Protein AF-A0A0F9MC64-F1 (afdb_monomer)

Foldseek 3Di:
DDDPPPPVVVVVVVVVVVVVVVVVVVVVVVCVVCVVLPVLLDPDFFDKDKDKDKAQDQDWAADDQDADPPQDPQKFDKDWDWKFADPDVPDRDRDHTDDSCQWDADRRRGIYGNDPDTGTRMIIMMIIIGTDHPSSNVVNVVVVD

Solvent-accessible surface area (backbone atoms only — not comparable to full-atom values): 8085 Å² total; per-residue (Å²): 137,90,86,80,64,66,65,64,55,51,54,52,51,53,53,51,52,54,54,51,52,52,53,53,48,52,52,50,50,50,49,50,52,53,49,60,42,48,71,51,42,21,87,54,73,57,44,73,46,82,47,78,48,78,45,82,49,81,38,41,43,59,84,71,67,37,59,48,89,81,46,50,95,52,35,34,71,42,42,73,70,40,32,21,30,37,87,45,98,87,64,94,48,65,75,43,81,44,66,43,80,45,45,44,51,38,69,73,28,34,32,37,47,60,51,95,69,82,44,64,44,25,30,45,27,31,34,33,30,38,50,41,71,20,71,20,39,50,47,39,56,66,72,76,109

Radius of gyration: 32.37 Å; Cα contacts (8 Å, |Δi|>4): 237; chains: 1; bounding box: 72×28×96 Å

Structure (mmCIF, N/CA/C/O backbone):
data_AF-A0A0F9MC64-F1
#
_entry.id   AF-A0A0F9MC64-F1
#
loop_
_atom_site.group_PDB
_atom_site.id
_atom_site.type_symbol
_atom_site.label_atom_id
_atom_site.label_alt_id
_atom_site.label_comp_id
_atom_site.label_asym_id
_atom_site.label_entity_id
_atom_site.label_seq_id
_atom_site.pdbx_PDB_ins_code
_atom_site.Cartn_x
_atom_site.Cartn_y
_atom_site.Cartn_z
_atom_site.occupancy
_atom_site.B_iso_or_equiv
_atom_site.auth_seq_id
_atom_site.auth_comp_id
_atom_site.auth_asym_id
_atom_site.auth_atom_id
_atom_site.pdbx_PDB_model_num
ATOM 1 N N . MET A 1 1 ? 51.837 1.945 -73.329 1.00 45.66 1 MET A N 1
ATOM 2 C CA . MET A 1 1 ? 51.706 1.852 -71.857 1.00 45.66 1 MET A CA 1
ATOM 3 C C . MET A 1 1 ? 50.597 2.799 -71.427 1.00 45.66 1 MET A C 1
ATOM 5 O O . MET A 1 1 ? 50.801 4.002 -71.450 1.00 45.66 1 MET A O 1
ATOM 9 N N . SER A 1 2 ? 49.403 2.276 -71.146 1.00 50.50 2 SER A N 1
ATOM 10 C CA . SER A 1 2 ? 48.268 3.070 -70.658 1.00 50.50 2 SER A CA 1
ATOM 11 C C . SER A 1 2 ? 48.267 3.026 -69.131 1.00 50.50 2 SER A C 1
ATOM 13 O O . SER A 1 2 ? 48.113 1.957 -68.546 1.00 50.50 2 SER A O 1
ATOM 15 N N . LYS A 1 3 ? 48.488 4.175 -68.487 1.00 57.19 3 LYS A N 1
ATOM 16 C CA . LYS A 1 3 ? 48.351 4.368 -67.036 1.00 57.19 3 LYS A CA 1
ATOM 17 C C . LYS A 1 3 ? 47.471 5.605 -66.817 1.00 57.19 3 LYS A C 1
ATOM 19 O O . LYS A 1 3 ? 47.946 6.652 -66.414 1.00 57.19 3 LYS A O 1
ATOM 24 N N . GLY A 1 4 ? 46.197 5.491 -67.197 1.00 56.84 4 GLY A N 1
ATOM 25 C CA . GLY A 1 4 ? 45.187 6.557 -67.078 1.00 56.84 4 GLY A CA 1
ATOM 26 C C . GLY A 1 4 ? 44.024 6.225 -66.135 1.00 56.84 4 GLY A C 1
ATOM 27 O O . GLY A 1 4 ? 42.988 6.873 -66.201 1.00 56.84 4 GLY A O 1
ATOM 28 N N . GLY A 1 5 ? 44.150 5.184 -65.301 1.00 59.00 5 GLY A N 1
ATOM 29 C CA . GLY A 1 5 ? 43.048 4.666 -64.473 1.00 59.00 5 GLY A CA 1
ATOM 30 C C . GLY A 1 5 ? 43.016 5.132 -63.010 1.00 59.00 5 GLY A C 1
ATOM 31 O O . GLY A 1 5 ? 42.021 4.888 -62.332 1.00 59.00 5 GLY A O 1
ATOM 32 N N . SER A 1 6 ? 44.067 5.785 -62.497 1.00 61.47 6 SER A N 1
ATOM 33 C CA . SER A 1 6 ? 44.157 6.146 -61.068 1.00 61.47 6 SER A CA 1
ATOM 34 C C . SER A 1 6 ? 43.225 7.290 -60.669 1.00 61.47 6 SER A C 1
ATOM 36 O O . SER A 1 6 ? 42.650 7.267 -59.582 1.00 61.47 6 SER A O 1
ATOM 38 N N . ASP A 1 7 ? 43.026 8.264 -61.554 1.00 67.50 7 ASP A N 1
ATOM 39 C CA . ASP A 1 7 ? 42.391 9.533 -61.178 1.00 67.50 7 ASP A CA 1
ATOM 40 C C . ASP A 1 7 ? 40.864 9.433 -61.114 1.00 67.50 7 ASP A C 1
ATOM 42 O O . ASP A 1 7 ? 40.226 10.056 -60.265 1.00 67.50 7 ASP A O 1
ATOM 46 N N . LEU A 1 8 ? 40.267 8.598 -61.969 1.00 65.94 8 LEU A N 1
ATOM 47 C CA . LEU A 1 8 ? 38.836 8.287 -61.924 1.00 65.94 8 LEU A CA 1
ATOM 48 C C . LEU A 1 8 ? 38.489 7.456 -60.686 1.00 65.94 8 LEU A C 1
ATOM 50 O O . LEU A 1 8 ? 37.512 7.757 -60.004 1.00 65.94 8 LEU A O 1
ATOM 54 N N . SER A 1 9 ? 39.324 6.470 -60.344 1.00 76.19 9 SER A N 1
ATOM 55 C CA . SER A 1 9 ? 39.120 5.646 -59.149 1.00 76.19 9 SER A CA 1
ATOM 56 C C . SER A 1 9 ? 39.208 6.477 -57.867 1.00 76.19 9 SER A C 1
ATOM 58 O O . SER A 1 9 ? 38.416 6.274 -56.950 1.00 76.19 9 SER A O 1
ATOM 60 N N . MET A 1 10 ? 40.123 7.448 -57.801 1.00 81.75 10 MET A N 1
ATOM 61 C CA . MET A 1 10 ? 40.299 8.282 -56.609 1.00 81.75 10 MET A CA 1
ATOM 62 C C . MET A 1 10 ? 39.145 9.272 -56.402 1.00 81.75 10 MET A C 1
ATOM 64 O O . MET A 1 10 ? 38.697 9.462 -55.273 1.00 81.75 10 MET A O 1
ATOM 68 N N . ARG A 1 11 ? 38.597 9.842 -57.484 1.00 80.69 11 ARG A N 1
ATOM 69 C CA . ARG A 1 11 ? 37.409 10.715 -57.426 1.00 80.69 11 ARG A CA 1
ATOM 70 C C . ARG A 1 11 ? 36.169 9.973 -56.936 1.00 80.69 11 ARG A C 1
ATOM 72 O O . ARG A 1 11 ? 35.413 10.513 -56.133 1.00 80.69 11 ARG A O 1
ATOM 79 N N . VAL A 1 12 ? 35.987 8.730 -57.383 1.00 85.81 12 VAL A N 1
ATOM 80 C CA . VAL A 1 12 ? 34.887 7.874 -56.922 1.00 85.81 12 VAL A CA 1
ATOM 81 C C . VAL A 1 12 ? 35.039 7.585 -55.430 1.00 85.81 12 VAL A C 1
ATOM 83 O O . VAL A 1 12 ? 34.100 7.815 -54.674 1.00 85.81 12 VAL A O 1
ATOM 86 N N . VAL A 1 13 ? 36.229 7.176 -54.980 1.00 85.00 13 VAL A N 1
ATOM 87 C CA . VAL A 1 13 ? 36.499 6.914 -53.555 1.00 85.00 13 VAL A CA 1
ATOM 88 C C . VAL A 1 13 ? 36.237 8.154 -52.692 1.00 85.00 13 VAL A C 1
ATOM 90 O O . VAL A 1 13 ? 35.576 8.041 -51.663 1.00 85.00 13 VAL A O 1
ATOM 93 N N . MET A 1 14 ? 36.668 9.345 -53.121 1.00 85.25 14 MET A N 1
ATOM 94 C CA . MET A 1 14 ? 36.391 10.592 -52.394 1.00 85.25 14 MET A CA 1
ATOM 95 C C . MET A 1 14 ? 34.890 10.891 -52.281 1.00 85.25 14 MET A C 1
ATOM 97 O O . MET A 1 14 ? 34.431 11.290 -51.213 1.00 85.25 14 MET A O 1
ATOM 101 N N . GLY A 1 15 ? 34.112 10.646 -53.340 1.00 86.31 15 GLY A N 1
ATOM 102 C CA . GLY A 1 15 ? 32.655 10.807 -53.308 1.00 86.31 15 GLY A CA 1
ATOM 103 C C . GLY A 1 15 ? 31.972 9.872 -52.303 1.00 86.31 15 GLY A C 1
ATOM 104 O O . GLY A 1 15 ? 31.113 10.308 -51.537 1.00 86.31 15 GLY A O 1
ATOM 105 N N . TRP A 1 16 ? 32.402 8.609 -52.244 1.00 91.19 16 TRP A N 1
ATOM 106 C CA . TRP A 1 16 ? 31.881 7.631 -51.281 1.00 91.19 16 TRP A CA 1
ATOM 107 C C . TRP A 1 16 ? 32.235 7.976 -49.833 1.00 91.19 16 TRP A C 1
ATOM 109 O O . TRP A 1 16 ? 31.384 7.851 -48.955 1.00 91.19 16 TRP A O 1
ATOM 119 N N . VAL A 1 17 ? 33.457 8.452 -49.577 1.00 91.62 17 VAL A N 1
ATOM 120 C CA . VAL A 1 17 ? 33.890 8.863 -48.229 1.00 91.62 17 VAL A CA 1
ATOM 121 C C . VAL A 1 17 ? 33.064 10.046 -47.725 1.00 91.62 17 VAL A C 1
ATOM 123 O O . VAL A 1 17 ? 32.620 10.032 -46.577 1.00 91.62 17 VAL A O 1
ATOM 126 N N . ILE A 1 18 ? 32.786 11.032 -48.584 1.00 91.12 18 ILE A N 1
ATOM 127 C CA . ILE A 1 18 ? 31.936 12.174 -48.224 1.00 91.12 18 ILE A CA 1
ATOM 128 C C . ILE A 1 18 ? 30.510 11.697 -47.908 1.00 91.12 18 ILE A C 1
ATOM 130 O O . ILE A 1 18 ? 29.964 12.058 -46.865 1.00 91.12 18 ILE A O 1
ATOM 134 N N . GLY A 1 19 ? 29.933 10.828 -48.743 1.00 90.50 19 GLY A N 1
ATOM 135 C CA . GLY A 1 19 ? 28.599 10.263 -48.509 1.00 90.50 19 GLY A CA 1
ATOM 136 C C . GLY A 1 19 ? 28.495 9.483 -47.194 1.00 90.50 19 GLY A C 1
ATOM 137 O O . GLY A 1 19 ? 27.576 9.709 -46.407 1.00 90.50 19 GLY A O 1
ATOM 138 N N . LEU A 1 20 ? 29.472 8.617 -46.911 1.00 91.56 20 LEU A N 1
ATOM 139 C CA . LEU A 1 20 ? 29.524 7.846 -45.665 1.00 91.56 20 LEU A CA 1
ATOM 140 C C . LEU A 1 20 ? 29.695 8.744 -44.437 1.00 91.56 20 LEU A C 1
ATOM 142 O O . LEU A 1 20 ? 29.062 8.499 -43.411 1.00 91.56 20 LEU A O 1
ATOM 146 N N . SER A 1 21 ? 30.497 9.807 -44.544 1.00 91.06 21 SER A N 1
ATOM 147 C CA . SER A 1 21 ? 30.685 10.760 -43.446 1.00 91.06 21 SER A CA 1
ATOM 148 C C . SER A 1 21 ? 29.387 11.493 -43.080 1.00 91.06 21 SER A C 1
ATOM 150 O O . SER A 1 21 ? 29.106 11.684 -41.899 1.00 91.06 21 SER A O 1
ATOM 152 N N . GLY A 1 22 ? 28.547 11.816 -44.071 1.00 93.69 22 GLY A N 1
ATOM 153 C CA . GLY A 1 22 ? 27.232 12.421 -43.846 1.00 93.69 22 GLY A CA 1
ATOM 154 C C . GLY A 1 22 ? 26.262 11.490 -43.114 1.00 93.69 22 GLY A C 1
ATOM 155 O O . GLY A 1 22 ? 25.582 11.919 -42.182 1.00 93.69 22 GLY A O 1
ATOM 156 N N . ILE A 1 23 ? 26.236 10.204 -43.478 1.00 94.00 23 ILE A N 1
ATOM 157 C CA . ILE A 1 23 ? 25.397 9.201 -42.800 1.00 94.00 23 ILE A CA 1
ATOM 158 C C . ILE A 1 23 ? 25.866 8.998 -41.356 1.00 94.00 23 ILE A C 1
ATOM 160 O O . ILE A 1 23 ? 25.047 8.988 -40.439 1.00 94.00 23 ILE A O 1
ATOM 164 N N . ALA A 1 24 ? 27.180 8.889 -41.137 1.00 92.88 24 ALA A N 1
ATOM 165 C CA . ALA A 1 24 ? 27.752 8.748 -39.800 1.00 92.88 24 ALA A CA 1
ATOM 166 C C . ALA A 1 24 ? 27.409 9.946 -38.900 1.00 92.88 24 ALA A C 1
ATOM 168 O O . ALA A 1 24 ? 27.045 9.760 -37.741 1.00 92.88 24 ALA A O 1
ATOM 169 N N . LEU A 1 25 ? 27.458 11.167 -39.443 1.00 93.31 25 LEU A N 1
ATOM 170 C CA . LEU A 1 25 ? 27.068 12.374 -38.715 1.00 93.31 25 LEU A CA 1
ATOM 171 C C . LEU A 1 25 ? 25.570 12.379 -38.375 1.00 93.31 25 LEU A C 1
ATOM 173 O O . LEU A 1 25 ? 25.205 12.705 -37.248 1.00 93.31 25 LEU A O 1
ATOM 177 N N . MET A 1 26 ? 24.703 11.984 -39.311 1.00 94.44 26 MET A N 1
ATOM 178 C CA . MET A 1 26 ? 23.258 11.906 -39.069 1.00 94.44 26 MET A CA 1
ATOM 179 C C . MET A 1 26 ? 22.924 10.884 -37.972 1.00 94.44 26 MET A C 1
ATOM 181 O O . MET A 1 26 ? 22.130 11.177 -37.079 1.00 94.44 26 MET A O 1
ATOM 185 N N . LEU A 1 27 ? 23.567 9.713 -37.997 1.00 90.94 27 LEU A N 1
ATOM 186 C CA . LEU A 1 27 ? 23.410 8.690 -36.962 1.00 90.94 27 LEU A CA 1
ATOM 187 C C . LEU A 1 27 ? 23.935 9.159 -35.601 1.00 90.94 27 LEU A C 1
ATOM 189 O O . LEU A 1 27 ? 23.298 8.892 -34.586 1.00 90.94 27 LEU A O 1
ATOM 193 N N . LEU A 1 28 ? 25.049 9.896 -35.566 1.00 90.12 28 LEU A N 1
ATOM 194 C CA . LEU A 1 28 ? 25.573 10.478 -34.329 1.00 90.12 28 LEU A CA 1
ATOM 195 C C . LEU A 1 28 ? 24.602 11.508 -33.736 1.00 90.12 28 LEU A C 1
ATOM 197 O O . LEU A 1 28 ? 24.359 11.489 -32.535 1.00 90.12 28 LEU A O 1
ATOM 201 N N . ILE A 1 29 ? 24.015 12.380 -34.561 1.00 88.75 29 ILE A N 1
ATOM 202 C CA . ILE A 1 29 ? 23.017 13.359 -34.103 1.00 88.75 29 ILE A CA 1
ATOM 203 C C . ILE A 1 29 ? 21.776 12.644 -33.560 1.00 88.75 29 ILE A C 1
ATOM 205 O O . ILE A 1 29 ? 21.301 12.997 -32.485 1.00 88.75 29 ILE A O 1
ATOM 209 N N . MET A 1 30 ? 21.284 11.612 -34.253 1.00 87.38 30 MET A N 1
ATOM 210 C CA . MET A 1 30 ? 20.178 10.776 -33.769 1.00 87.38 30 MET A CA 1
ATOM 211 C C . MET A 1 30 ? 20.524 10.118 -32.429 1.00 87.38 30 MET A C 1
ATOM 213 O O . MET A 1 30 ? 19.717 10.166 -31.509 1.00 87.38 30 MET A O 1
ATOM 217 N N . LEU A 1 31 ? 21.734 9.577 -32.274 1.00 82.12 31 LEU A N 1
ATOM 218 C CA . LEU A 1 31 ? 22.191 8.983 -31.016 1.00 82.12 31 LEU A CA 1
ATOM 219 C C . LEU A 1 31 ? 22.275 10.012 -29.883 1.00 82.12 31 LEU A C 1
ATOM 221 O O . LEU A 1 31 ? 21.921 9.692 -28.758 1.00 82.12 31 LEU A O 1
ATOM 225 N N . ILE A 1 32 ? 22.721 11.239 -30.157 1.00 80.94 32 ILE A N 1
ATOM 226 C CA . ILE A 1 32 ? 22.783 12.308 -29.151 1.00 80.94 32 ILE A CA 1
ATOM 227 C C . ILE A 1 32 ? 21.374 12.776 -28.779 1.00 80.94 32 ILE A C 1
ATOM 229 O O . ILE A 1 32 ? 21.097 12.962 -27.599 1.00 80.94 32 ILE A O 1
ATOM 233 N N . LEU A 1 33 ? 20.471 12.942 -29.749 1.00 79.25 33 LEU A N 1
ATOM 234 C CA . LEU A 1 33 ? 19.084 13.324 -29.485 1.00 79.25 33 LEU A CA 1
ATOM 235 C C . LEU A 1 33 ? 18.363 12.236 -28.696 1.00 79.25 33 LEU A C 1
ATOM 237 O O . LEU A 1 33 ? 17.841 12.528 -27.630 1.00 79.25 33 LEU A O 1
ATOM 241 N N . PHE A 1 34 ? 18.392 10.985 -29.156 1.00 73.06 34 PHE A N 1
ATOM 242 C CA . PHE A 1 34 ? 17.772 9.871 -28.443 1.00 73.06 34 PHE A CA 1
ATOM 243 C C . PHE A 1 34 ? 18.503 9.508 -27.157 1.00 73.06 34 PHE A C 1
ATOM 245 O O . PHE A 1 34 ? 17.855 9.034 -26.245 1.00 73.06 34 PHE A O 1
ATOM 252 N N . GLY A 1 35 ? 19.807 9.748 -27.039 1.00 67.56 35 GLY A N 1
ATOM 253 C CA . GLY A 1 35 ? 20.567 9.532 -25.807 1.00 67.56 35 GLY A CA 1
ATOM 254 C C . GLY A 1 35 ? 20.262 10.585 -24.743 1.00 67.56 35 GLY A C 1
ATOM 255 O O . GLY A 1 35 ? 20.014 10.237 -23.592 1.00 67.56 35 GLY A O 1
ATOM 256 N N . ASN A 1 36 ? 20.198 11.863 -25.130 1.00 64.06 36 ASN A N 1
ATOM 257 C CA . ASN A 1 36 ? 19.807 12.950 -24.229 1.00 64.06 36 ASN A CA 1
ATOM 258 C C . ASN A 1 36 ? 18.312 12.904 -23.894 1.00 64.06 36 ASN A C 1
ATOM 260 O O . ASN A 1 36 ? 17.941 13.168 -22.756 1.00 64.06 36 ASN A O 1
ATOM 264 N N . LEU A 1 37 ? 17.459 12.522 -24.851 1.00 58.94 37 LEU A N 1
ATOM 265 C CA . LEU A 1 37 ? 16.048 12.245 -24.589 1.00 58.94 37 LEU A CA 1
ATOM 266 C C . LEU A 1 37 ? 15.907 10.993 -23.724 1.00 58.94 37 LEU A C 1
ATOM 268 O O . LEU A 1 37 ? 15.201 11.055 -22.743 1.00 58.94 37 LEU A O 1
ATOM 272 N N . SER A 1 38 ? 16.627 9.898 -23.975 1.00 56.56 38 SER A N 1
ATOM 273 C CA . SER A 1 38 ? 16.558 8.660 -23.173 1.00 56.56 38 SER A CA 1
ATOM 274 C C . SER A 1 38 ? 16.944 8.856 -21.707 1.00 56.56 38 SER A C 1
ATOM 276 O O . SER A 1 38 ? 16.507 8.069 -20.873 1.00 56.56 38 SER A O 1
ATOM 278 N N . GLY A 1 39 ? 17.749 9.870 -21.380 1.00 51.84 39 GLY A N 1
ATOM 279 C CA . GLY A 1 39 ? 18.021 10.245 -19.991 1.00 51.84 39 GLY A CA 1
ATOM 280 C C . GLY A 1 39 ? 16.825 10.898 -19.284 1.00 51.84 39 GLY A C 1
ATOM 281 O O . GLY A 1 39 ? 16.734 10.808 -18.065 1.00 51.84 39 GLY A O 1
ATOM 282 N N . ASN A 1 40 ? 15.905 11.514 -20.039 1.00 54.09 40 ASN A N 1
ATOM 283 C CA . ASN A 1 40 ? 14.689 12.180 -19.545 1.00 54.09 40 ASN A CA 1
ATOM 284 C C . ASN A 1 40 ? 13.388 11.417 -19.878 1.00 54.09 40 ASN A C 1
ATOM 286 O O . ASN A 1 40 ? 12.343 11.675 -19.301 1.00 54.09 40 ASN A O 1
ATOM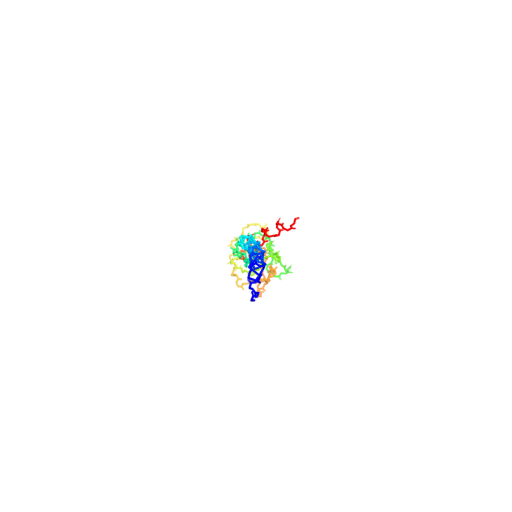 290 N N . VAL A 1 41 ? 13.450 10.463 -20.805 1.00 54.66 41 VAL A N 1
ATOM 291 C CA . VAL A 1 41 ? 12.400 9.518 -21.204 1.00 54.66 41 VAL A CA 1
ATOM 292 C C . VAL A 1 41 ? 12.635 8.267 -20.358 1.00 54.66 41 VAL A C 1
ATOM 294 O O . VAL A 1 41 ? 13.152 7.244 -20.806 1.00 54.66 41 VAL A O 1
ATOM 297 N N . GLY A 1 42 ? 12.444 8.428 -19.053 1.00 53.16 42 GLY A N 1
ATOM 298 C CA . GLY A 1 42 ? 12.819 7.434 -18.058 1.00 53.16 42 GLY A CA 1
ATOM 299 C C . GLY A 1 42 ? 11.913 6.215 -18.114 1.00 53.16 42 GLY A C 1
ATOM 300 O O . GLY A 1 42 ? 10.789 6.236 -17.641 1.00 53.16 42 GLY A O 1
ATOM 301 N N . PHE A 1 43 ? 12.461 5.101 -18.581 1.00 56.34 43 PHE A N 1
ATOM 302 C CA . PHE A 1 43 ? 11.930 3.762 -18.311 1.00 56.34 43 PHE A CA 1
ATOM 303 C C . PHE A 1 43 ? 12.347 3.253 -16.923 1.00 56.34 43 PHE A C 1
ATOM 305 O O . PHE A 1 43 ? 12.489 2.048 -16.719 1.00 56.34 43 PHE A O 1
ATOM 312 N N . THR A 1 44 ? 12.653 4.158 -15.988 1.00 56.75 44 THR A N 1
ATOM 313 C CA . THR A 1 44 ? 13.086 3.750 -14.654 1.00 56.75 44 THR A CA 1
ATOM 314 C C . THR A 1 44 ? 11.885 3.282 -13.840 1.00 56.75 44 THR A C 1
ATOM 316 O O . THR A 1 44 ? 10.758 3.721 -14.080 1.00 56.75 44 THR A O 1
ATOM 319 N N . ASN A 1 45 ? 12.149 2.366 -12.908 1.00 58.19 45 ASN A N 1
ATOM 320 C CA . ASN A 1 45 ? 11.140 1.752 -12.049 1.00 58.19 45 ASN A CA 1
ATOM 321 C C . ASN A 1 45 ? 10.295 2.819 -11.345 1.00 58.19 45 ASN A C 1
ATOM 323 O O . ASN A 1 45 ? 10.828 3.871 -10.984 1.00 58.19 45 ASN A O 1
ATOM 327 N N . ASP A 1 46 ? 9.014 2.515 -11.143 1.00 65.06 46 ASP A N 1
ATOM 328 C CA . ASP A 1 46 ? 8.082 3.358 -10.397 1.00 65.06 46 ASP A CA 1
ATOM 329 C C . ASP A 1 46 ? 8.698 3.807 -9.064 1.00 65.06 46 ASP A C 1
ATOM 331 O O . ASP A 1 46 ? 9.338 3.023 -8.351 1.00 65.06 46 ASP A O 1
ATOM 335 N N . GLU A 1 47 ? 8.533 5.088 -8.741 1.00 64.94 47 GLU A N 1
ATOM 336 C CA . GLU A 1 47 ? 8.915 5.600 -7.431 1.00 64.94 47 GLU A CA 1
ATOM 337 C C . GLU A 1 47 ? 7.922 5.059 -6.406 1.00 64.94 47 GLU A C 1
ATOM 339 O O . GLU A 1 47 ? 6.709 5.195 -6.569 1.00 64.94 47 GLU A O 1
ATOM 344 N N . VAL A 1 48 ? 8.450 4.423 -5.357 1.00 75.00 48 VAL A N 1
ATOM 345 C CA . VAL A 1 48 ? 7.645 3.869 -4.270 1.00 75.00 48 VAL A CA 1
ATOM 346 C C . VAL A 1 48 ? 7.801 4.751 -3.042 1.00 75.00 48 VAL A C 1
ATOM 348 O O . VAL A 1 48 ? 8.879 4.799 -2.443 1.00 75.00 48 VAL A O 1
ATOM 351 N N . THR A 1 49 ? 6.729 5.428 -2.641 1.00 79.25 49 THR A N 1
ATOM 352 C CA . THR A 1 49 ? 6.674 6.155 -1.366 1.00 79.25 49 THR A CA 1
ATOM 353 C C . THR A 1 49 ? 5.958 5.321 -0.316 1.00 79.25 49 THR A C 1
ATOM 355 O O . THR A 1 49 ? 5.024 4.589 -0.634 1.00 79.25 49 THR A O 1
ATOM 358 N N . LEU A 1 50 ? 6.408 5.410 0.937 1.00 84.88 50 LEU A N 1
ATOM 359 C CA . LEU A 1 50 ? 5.710 4.845 2.089 1.00 84.88 50 LEU A CA 1
ATOM 360 C C . LEU A 1 50 ? 4.972 5.976 2.800 1.00 84.88 50 LEU A C 1
ATOM 362 O O . LEU A 1 50 ? 5.611 6.840 3.401 1.00 84.88 50 LEU A O 1
ATOM 366 N N . ASP A 1 51 ? 3.648 5.940 2.754 1.00 84.06 51 ASP A N 1
ATOM 367 C CA . ASP A 1 51 ? 2.795 6.931 3.401 1.00 84.06 51 ASP A CA 1
ATOM 368 C C . ASP A 1 51 ? 2.131 6.320 4.637 1.00 84.06 51 ASP A C 1
ATOM 370 O O . ASP A 1 51 ? 1.754 5.148 4.625 1.00 84.06 51 ASP A O 1
ATOM 374 N N . THR A 1 52 ? 1.952 7.123 5.690 1.00 86.06 52 THR A N 1
ATOM 375 C CA . THR A 1 52 ? 1.175 6.760 6.886 1.00 86.06 52 THR A CA 1
ATOM 376 C C . THR A 1 52 ? -0.090 7.600 6.935 1.00 86.06 52 THR A C 1
ATOM 378 O O . THR A 1 52 ? -0.019 8.831 6.938 1.00 86.06 52 THR A O 1
ATOM 381 N N . VAL A 1 53 ? -1.246 6.950 7.032 1.00 88.31 53 VAL A N 1
ATOM 382 C CA . VAL A 1 53 ? -2.543 7.621 7.147 1.00 88.31 53 VAL A CA 1
ATOM 383 C C . VAL A 1 53 ? -3.252 7.143 8.401 1.00 88.31 53 VAL A C 1
ATOM 385 O O . VAL A 1 53 ? -3.231 5.960 8.731 1.00 88.31 53 VAL A O 1
ATOM 388 N N . ASN A 1 54 ? -3.880 8.090 9.096 1.00 84.50 54 ASN A N 1
ATOM 389 C CA . ASN A 1 54 ? -4.777 7.808 10.203 1.00 84.50 54 ASN A CA 1
ATOM 390 C C . ASN A 1 54 ? -6.215 8.077 9.764 1.00 84.50 54 ASN A C 1
ATOM 392 O O . ASN A 1 54 ? -6.580 9.219 9.475 1.00 84.50 54 ASN A O 1
ATOM 396 N N . GLU A 1 55 ? -7.023 7.026 9.726 1.00 82.31 55 GLU A N 1
ATOM 397 C CA . GLU A 1 55 ? -8.442 7.114 9.424 1.00 82.31 55 GLU A CA 1
ATOM 398 C C . GLU A 1 55 ? -9.236 7.031 10.722 1.00 82.31 55 GLU A C 1
ATOM 400 O O . GLU A 1 55 ? -9.197 6.042 11.455 1.00 82.31 55 GLU A O 1
ATOM 405 N N . SER A 1 56 ? -9.974 8.098 11.014 1.00 72.44 56 SER A N 1
ATOM 406 C CA . SER A 1 56 ? -10.860 8.211 12.178 1.00 72.44 56 SER A CA 1
ATOM 407 C C . SER A 1 56 ? -12.325 8.090 11.759 1.00 72.44 56 SER A C 1
ATOM 409 O O . SER A 1 56 ? -13.176 8.881 12.165 1.00 72.44 56 SER A O 1
ATOM 411 N N . LEU A 1 57 ? -12.608 7.141 10.870 1.00 64.50 57 LEU A N 1
ATOM 412 C CA . LEU A 1 57 ? -13.966 6.795 10.460 1.00 64.50 57 LEU A CA 1
ATOM 413 C C . LEU A 1 57 ? -14.510 5.740 11.423 1.00 64.50 57 LEU A C 1
ATOM 415 O O . LEU A 1 57 ? -13.729 5.065 12.073 1.00 64.50 57 LEU A O 1
ATOM 419 N N . LEU A 1 58 ? -15.833 5.604 11.542 1.00 64.12 58 LEU A N 1
ATOM 420 C CA . LEU A 1 58 ? -16.498 4.551 12.327 1.00 64.12 58 LEU A CA 1
ATOM 421 C C . LEU A 1 58 ? -16.246 3.167 11.680 1.00 64.12 58 LEU A C 1
ATOM 423 O O . LEU A 1 58 ? -17.187 2.493 11.263 1.00 64.12 58 LEU A O 1
ATOM 427 N N . ALA A 1 59 ? -14.985 2.786 11.487 1.00 61.91 59 ALA A N 1
ATOM 428 C CA . ALA A 1 59 ? -14.603 1.582 10.781 1.00 61.91 59 ALA A CA 1
ATOM 429 C C . ALA A 1 59 ? -14.981 0.368 11.627 1.00 61.91 59 ALA A C 1
ATOM 431 O O . ALA A 1 59 ? -14.949 0.395 12.862 1.00 61.91 59 ALA A O 1
ATOM 432 N N . PHE A 1 60 ? -15.360 -0.700 10.936 1.00 67.31 60 PHE A N 1
ATOM 433 C CA . PHE A 1 60 ? -15.686 -1.975 11.548 1.00 67.31 60 PHE A CA 1
ATOM 434 C C . PHE A 1 60 ? -14.525 -2.920 11.291 1.00 67.31 60 PHE A C 1
ATOM 436 O O . PHE A 1 60 ? -14.282 -3.318 10.152 1.00 67.31 60 PHE A O 1
ATOM 443 N N . VAL A 1 61 ? -1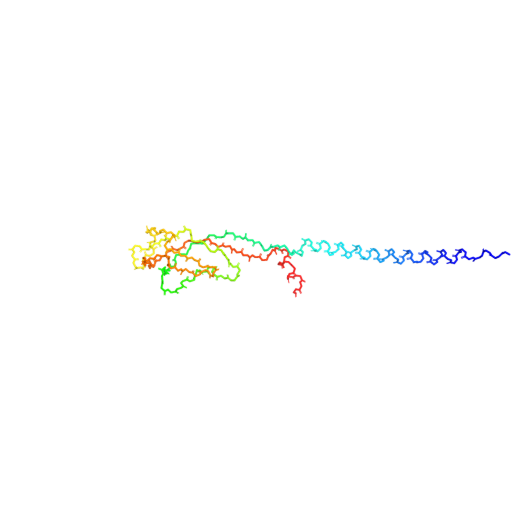3.826 -3.320 12.348 1.00 67.00 61 VAL A N 1
ATOM 444 C CA . VAL A 1 61 ? -12.991 -4.517 12.281 1.00 67.00 61 VAL A CA 1
ATOM 445 C C . VAL A 1 61 ? -13.948 -5.660 12.564 1.00 67.00 61 VAL A C 1
ATOM 447 O O . VAL A 1 61 ? -14.143 -5.964 13.739 1.00 67.00 61 VAL A O 1
ATOM 450 N N . ASN A 1 62 ? -14.606 -6.189 11.511 1.00 64.38 62 ASN A N 1
ATOM 451 C CA . ASN A 1 62 ? -15.119 -7.574 11.396 1.00 64.38 62 ASN A CA 1
ATOM 452 C C . ASN A 1 62 ? -16.257 -7.805 10.373 1.00 64.38 62 ASN A C 1
ATOM 454 O O . ASN A 1 62 ? -16.273 -8.903 9.842 1.00 64.38 62 ASN A O 1
ATOM 458 N N . ASP A 1 63 ? -17.159 -6.869 10.044 1.00 55.44 63 ASP A N 1
ATOM 459 C CA . ASP A 1 63 ? -18.458 -7.298 9.451 1.00 55.44 63 ASP A CA 1
ATOM 460 C C . ASP A 1 63 ? -18.780 -6.797 8.025 1.00 55.44 63 ASP A C 1
ATOM 462 O O . ASP A 1 63 ? -19.697 -7.295 7.380 1.00 55.44 63 ASP A O 1
ATOM 466 N N . THR A 1 64 ? -18.052 -5.811 7.492 1.00 63.38 64 THR A N 1
ATOM 467 C CA . THR A 1 64 ? -18.457 -5.138 6.236 1.00 63.38 64 THR A CA 1
ATOM 468 C C . THR A 1 64 ? -17.371 -5.023 5.173 1.00 63.38 64 THR A C 1
ATOM 470 O O . THR A 1 64 ? -17.543 -4.247 4.237 1.00 63.38 64 THR A O 1
ATOM 473 N N . ASP A 1 65 ? -16.278 -5.788 5.286 1.00 69.50 65 ASP A N 1
ATOM 474 C CA . ASP A 1 65 ? -15.122 -5.673 4.383 1.00 69.50 65 ASP A CA 1
ATOM 475 C C . ASP A 1 65 ? -14.717 -4.200 4.204 1.00 69.50 65 ASP A C 1
ATOM 477 O O . ASP A 1 65 ? -14.661 -3.658 3.094 1.00 69.50 65 ASP A O 1
ATOM 481 N N . TYR A 1 66 ? -14.490 -3.521 5.337 1.00 83.00 66 TYR A N 1
ATOM 482 C CA . TYR A 1 66 ? -14.120 -2.112 5.332 1.00 83.00 66 TYR A CA 1
ATOM 483 C C . TYR A 1 66 ? -12.867 -1.929 4.486 1.00 83.00 66 TYR A C 1
ATOM 485 O O . TYR A 1 66 ? -11.812 -2.489 4.774 1.00 83.00 66 TYR A O 1
ATOM 493 N N . THR A 1 67 ? -12.989 -1.135 3.437 1.00 87.81 67 THR A N 1
ATOM 494 C CA . THR A 1 67 ? -11.866 -0.786 2.583 1.00 87.81 67 THR A CA 1
ATOM 495 C C . THR A 1 67 ? -11.338 0.565 3.034 1.00 87.81 67 THR A C 1
ATOM 497 O O . THR A 1 67 ? -12.111 1.519 3.140 1.00 87.81 67 THR A O 1
ATOM 500 N N . VAL A 1 68 ? -10.037 0.645 3.315 1.00 87.56 68 VAL A N 1
ATOM 501 C CA . VAL A 1 68 ? -9.397 1.908 3.699 1.00 87.56 68 VAL A CA 1
ATOM 502 C C . VAL A 1 68 ? -9.536 2.951 2.590 1.00 87.56 68 VAL A C 1
ATOM 504 O O . VAL A 1 68 ? -9.594 2.618 1.405 1.00 87.56 68 VAL A O 1
ATOM 507 N N . LEU A 1 69 ? -9.572 4.228 2.954 1.00 86.06 69 LEU A N 1
ATOM 508 C CA . LEU A 1 69 ? -9.833 5.328 2.023 1.00 86.06 69 LEU A CA 1
ATOM 509 C C . LEU A 1 69 ? -8.777 5.411 0.912 1.00 86.06 69 LEU A C 1
ATOM 511 O O . LEU A 1 69 ? -9.099 5.711 -0.236 1.00 86.06 69 LEU A O 1
ATOM 515 N N . ASN A 1 70 ? -7.518 5.106 1.237 1.00 85.31 70 ASN A N 1
ATOM 516 C CA . ASN A 1 70 ? -6.408 5.108 0.285 1.00 85.31 70 ASN A CA 1
ATOM 517 C C . ASN A 1 70 ? -6.241 3.749 -0.425 1.00 85.31 70 ASN A C 1
ATOM 519 O O . ASN A 1 70 ? -5.146 3.415 -0.881 1.00 85.31 70 ASN A O 1
ATOM 523 N N . ALA A 1 71 ? -7.295 2.939 -0.532 1.00 84.56 71 ALA A N 1
ATOM 524 C CA . ALA A 1 71 ? -7.310 1.752 -1.381 1.00 84.56 71 ALA A CA 1
ATOM 525 C C . ALA A 1 71 ? -7.492 2.136 -2.855 1.00 84.56 71 ALA A C 1
ATOM 527 O O . ALA A 1 71 ? -8.575 2.541 -3.276 1.00 84.56 71 ALA A O 1
ATOM 528 N N . ASN A 1 72 ? -6.437 2.017 -3.661 1.00 83.94 72 ASN A N 1
ATOM 529 C CA . ASN A 1 72 ? -6.520 2.216 -5.108 1.00 83.94 72 ASN A CA 1
ATOM 530 C C . ASN A 1 72 ? -5.504 1.324 -5.8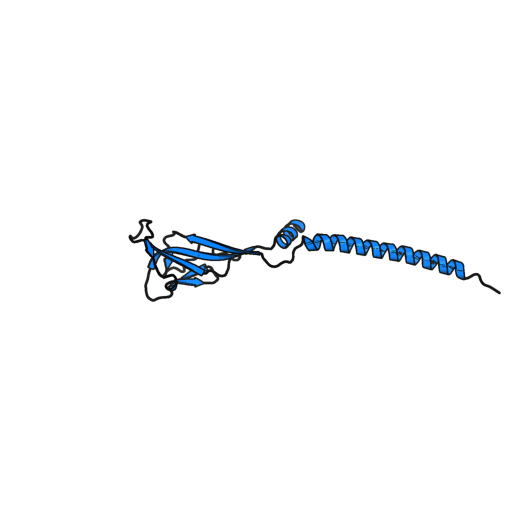44 1.00 83.94 72 ASN A C 1
ATOM 532 O O . ASN A 1 72 ? -4.642 0.715 -5.219 1.00 83.94 72 ASN A O 1
ATOM 536 N N . SER A 1 73 ? -5.602 1.250 -7.174 1.00 80.50 73 SER A N 1
ATOM 537 C CA . SER A 1 73 ? -4.761 0.373 -8.004 1.00 80.50 73 SER A CA 1
ATOM 538 C C . SER A 1 73 ? -3.271 0.732 -8.036 1.00 80.50 73 SER A C 1
ATOM 540 O O . SER A 1 73 ? -2.468 -0.102 -8.442 1.00 80.50 73 SER A O 1
ATOM 542 N N . SER A 1 74 ? -2.907 1.956 -7.661 1.00 79.88 74 SER A N 1
ATOM 543 C CA . SER A 1 74 ? -1.520 2.429 -7.556 1.00 79.88 74 SER A CA 1
ATOM 544 C C . SER A 1 74 ? -0.910 2.152 -6.181 1.00 79.88 74 SER A C 1
ATOM 546 O O . SER A 1 74 ? 0.302 2.256 -6.001 1.00 79.88 74 SER A O 1
ATOM 548 N N . ASN A 1 75 ? -1.735 1.770 -5.209 1.00 84.50 75 ASN A N 1
ATOM 549 C CA . ASN A 1 75 ? -1.316 1.538 -3.841 1.00 84.50 75 ASN A CA 1
ATOM 550 C C . ASN A 1 75 ? -1.179 0.030 -3.569 1.00 84.50 75 ASN A C 1
ATOM 552 O O . ASN A 1 75 ? -1.915 -0.801 -4.096 1.00 84.50 75 ASN A O 1
ATOM 556 N N . SER A 1 76 ? -0.207 -0.340 -2.741 1.00 85.50 76 SER A N 1
ATOM 557 C CA . SER A 1 76 ? 0.106 -1.727 -2.385 1.00 85.50 76 SER A CA 1
ATOM 558 C C . SER A 1 76 ? 0.708 -1.816 -0.978 1.00 85.50 76 SER A C 1
ATOM 560 O O . SER A 1 76 ? 0.884 -0.801 -0.309 1.00 85.50 76 SER A O 1
ATOM 562 N N . ASN A 1 77 ? 0.999 -3.038 -0.512 1.00 87.12 77 ASN A N 1
ATOM 563 C CA . ASN A 1 77 ? 1.670 -3.328 0.766 1.00 87.12 77 ASN A CA 1
ATOM 564 C C . ASN A 1 77 ? 1.121 -2.546 1.965 1.00 87.12 77 ASN A C 1
ATOM 566 O O . ASN A 1 77 ? 1.842 -1.823 2.655 1.00 87.12 77 ASN A O 1
ATOM 570 N N . TYR A 1 78 ? -0.169 -2.720 2.218 1.00 91.06 78 TYR A N 1
ATOM 571 C CA . TYR A 1 78 ? -0.806 -2.160 3.393 1.00 91.06 78 TYR A CA 1
ATOM 572 C C . TYR A 1 78 ? -0.316 -2.852 4.669 1.00 91.06 78 TYR A C 1
ATOM 574 O O . TYR A 1 78 ? -0.227 -4.080 4.726 1.00 91.06 78 TYR A O 1
ATOM 582 N N . ALA A 1 79 ? -0.037 -2.076 5.713 1.00 91.38 79 ALA A N 1
ATOM 583 C CA . ALA A 1 79 ? 0.337 -2.595 7.024 1.00 91.38 79 ALA A CA 1
ATOM 584 C C . ALA A 1 79 ? -0.277 -1.743 8.134 1.00 91.38 79 ALA A C 1
ATOM 586 O O . ALA A 1 79 ? -0.058 -0.535 8.189 1.00 91.38 79 ALA A O 1
ATOM 587 N N . ILE A 1 80 ? -1.026 -2.370 9.038 1.00 91.62 80 ILE A N 1
ATOM 588 C CA . ILE A 1 80 ? -1.644 -1.673 10.168 1.00 91.62 80 ILE A CA 1
ATOM 589 C C . ILE A 1 80 ? -0.559 -1.289 11.179 1.00 91.62 80 ILE A C 1
ATOM 591 O O . ILE A 1 80 ? 0.260 -2.116 11.575 1.00 91.62 80 ILE A O 1
ATOM 595 N N . VAL A 1 81 ? -0.570 -0.026 11.599 1.00 93.25 81 VAL A N 1
ATOM 596 C CA . VAL A 1 81 ? 0.371 0.549 12.568 1.00 93.25 81 VAL A CA 1
ATOM 597 C C . VAL A 1 81 ? -0.257 0.618 13.954 1.00 93.25 81 VAL A C 1
ATOM 599 O O . VAL A 1 81 ? 0.380 0.266 14.945 1.00 93.25 81 VAL A O 1
ATOM 602 N N . SER A 1 82 ? -1.504 1.076 14.041 1.00 91.06 82 SER A N 1
ATOM 603 C CA . SER A 1 82 ? -2.229 1.187 15.306 1.00 91.06 82 SER A CA 1
ATOM 604 C C . SER A 1 82 ? -3.736 1.156 15.093 1.00 91.06 82 SER A C 1
ATOM 606 O O . SER A 1 82 ? -4.236 1.531 14.032 1.00 91.06 82 SER A O 1
ATOM 608 N N . ILE A 1 83 ? -4.458 0.692 16.112 1.00 89.69 83 ILE A N 1
ATOM 609 C CA . ILE A 1 83 ? -5.917 0.634 16.127 1.00 89.69 83 ILE A CA 1
ATOM 610 C C . ILE A 1 83 ? -6.391 1.195 17.463 1.00 89.69 83 ILE A C 1
ATOM 612 O O . ILE A 1 83 ? -5.867 0.834 18.518 1.00 89.69 83 ILE A O 1
ATOM 616 N N . PHE A 1 84 ? -7.401 2.054 17.430 1.00 89.62 84 PHE A N 1
ATOM 617 C CA . PHE A 1 84 ? -8.029 2.589 18.630 1.00 89.62 84 PHE A CA 1
ATOM 618 C C . PHE A 1 84 ? -9.541 2.440 18.547 1.00 89.62 84 PHE A C 1
ATOM 620 O O . PHE A 1 84 ? -10.134 2.812 17.545 1.00 89.62 84 PHE A O 1
ATOM 627 N N . ASN A 1 85 ? -10.179 1.942 19.601 1.00 86.94 85 ASN A N 1
ATOM 628 C CA . ASN A 1 85 ? -11.634 1.922 19.731 1.00 86.94 85 ASN A CA 1
ATOM 629 C C . ASN A 1 85 ? -12.126 3.181 20.455 1.00 86.94 85 ASN A C 1
ATOM 631 O O . ASN A 1 85 ? -11.437 3.723 21.331 1.00 86.94 85 ASN A O 1
ATOM 635 N N . ALA A 1 86 ? -13.325 3.635 20.110 1.00 83.62 86 ALA A N 1
ATOM 636 C CA . ALA A 1 86 ? -14.028 4.657 20.863 1.00 83.62 86 ALA A CA 1
ATOM 637 C C . ALA A 1 86 ? -14.718 4.068 22.108 1.00 83.62 86 ALA A C 1
ATOM 639 O O . ALA A 1 86 ? -15.549 3.172 22.016 1.00 83.62 86 ALA A O 1
ATOM 640 N N . THR A 1 87 ? -14.473 4.636 23.294 1.00 70.25 87 THR A N 1
ATOM 641 C CA . THR A 1 87 ? -15.108 4.171 24.552 1.00 70.25 87 THR A CA 1
ATOM 642 C C . THR A 1 87 ? -16.631 4.318 24.618 1.00 70.25 87 THR A C 1
ATOM 644 O O . THR A 1 87 ? -17.260 3.786 25.531 1.00 70.25 87 THR A O 1
ATOM 647 N N . THR A 1 88 ? -17.236 5.048 23.684 1.00 62.56 88 THR A N 1
ATOM 648 C CA . THR A 1 88 ? -18.679 5.289 23.644 1.00 62.56 88 THR A CA 1
ATOM 649 C C . THR A 1 88 ? -19.146 5.206 22.201 1.00 62.56 88 THR A C 1
ATOM 651 O O . THR A 1 88 ? -18.641 5.949 21.356 1.00 62.56 88 THR A O 1
ATOM 654 N N . ASN A 1 89 ? -20.128 4.338 21.936 1.00 61.09 89 ASN A N 1
ATOM 655 C CA . ASN A 1 89 ? -20.799 4.211 20.641 1.00 61.09 89 ASN A CA 1
ATOM 656 C C . ASN A 1 89 ? -21.205 5.596 20.107 1.00 61.09 89 ASN A C 1
ATOM 658 O O . ASN A 1 89 ? -22.195 6.174 20.551 1.00 61.09 89 ASN A O 1
ATOM 662 N N . GLY A 1 90 ? -20.410 6.137 19.177 1.00 55.94 90 GLY A N 1
ATOM 663 C CA . GLY A 1 90 ? -20.711 7.362 18.436 1.00 55.94 90 GLY A CA 1
ATOM 664 C C . GLY A 1 90 ? -20.109 8.689 18.922 1.00 55.94 90 GLY A C 1
ATOM 665 O O . GLY A 1 90 ? -20.460 9.710 18.339 1.00 55.94 90 GLY A O 1
ATOM 666 N N . LEU A 1 91 ? -19.216 8.743 19.924 1.00 57.31 91 LEU A N 1
ATOM 667 C CA . LEU A 1 91 ? -18.681 10.027 20.435 1.00 57.31 91 LEU A CA 1
ATOM 668 C C . LEU A 1 91 ? -17.153 10.171 20.329 1.00 57.31 91 LEU A C 1
ATOM 670 O O . LEU A 1 91 ? -16.501 10.445 21.328 1.00 57.31 91 LEU A O 1
ATOM 674 N N . GLY A 1 92 ? -16.598 10.000 19.121 1.00 62.97 92 GLY A N 1
ATOM 675 C CA . GLY A 1 92 ? -15.363 10.637 18.604 1.00 62.97 92 GLY A CA 1
ATOM 676 C C . GLY A 1 92 ? -14.038 10.549 19.386 1.00 62.97 92 GLY A C 1
ATOM 677 O O . GLY A 1 92 ? -13.037 11.092 18.927 1.00 62.97 92 GLY A O 1
ATOM 678 N N . LEU A 1 93 ? -14.001 9.907 20.551 1.00 75.25 93 LEU A N 1
ATOM 679 C CA . LEU A 1 93 ? -12.835 9.810 21.422 1.00 75.25 93 LEU A CA 1
ATOM 680 C C . LEU A 1 93 ? -12.269 8.396 21.341 1.00 75.25 93 LEU A C 1
ATOM 682 O O . LEU A 1 93 ? -12.716 7.496 22.048 1.00 75.25 93 LEU A O 1
ATOM 686 N N . PHE A 1 94 ? -11.276 8.224 20.473 1.00 82.12 94 PHE A N 1
ATOM 687 C CA . PHE A 1 94 ? -10.521 6.986 20.300 1.00 82.12 94 PHE A CA 1
ATOM 688 C C . PHE A 1 94 ? -9.410 6.897 21.357 1.00 82.12 94 PHE A C 1
ATOM 690 O O . PHE A 1 94 ? -8.325 7.449 21.188 1.00 82.12 94 PHE A O 1
ATOM 697 N N . ASN A 1 95 ? -9.699 6.261 22.490 1.00 82.25 95 ASN A N 1
ATOM 698 C CA . ASN A 1 95 ? -8.833 6.230 23.679 1.00 82.25 95 ASN A CA 1
ATOM 699 C C . ASN A 1 95 ? -8.507 4.809 24.168 1.00 82.25 95 ASN A C 1
ATOM 701 O O . ASN A 1 95 ? -7.673 4.657 25.063 1.00 82.25 95 ASN A O 1
ATOM 705 N N . PHE A 1 96 ? -9.127 3.775 23.595 1.00 86.12 96 PHE A N 1
ATOM 706 C CA . PHE A 1 96 ? -8.815 2.385 23.907 1.00 86.12 96 PHE A CA 1
ATOM 707 C C . PHE A 1 96 ? -7.922 1.795 22.818 1.00 86.12 96 PHE A C 1
ATOM 709 O O . PHE A 1 96 ? -8.370 1.584 21.696 1.00 86.12 96 PHE A O 1
ATOM 716 N N . SER A 1 97 ? -6.655 1.539 23.141 1.00 90.12 97 SER A N 1
ATOM 717 C CA . SER A 1 97 ? -5.717 0.923 22.198 1.00 90.12 97 SER A CA 1
ATOM 718 C C . SER A 1 97 ? -6.052 -0.554 21.994 1.00 90.12 97 SER A C 1
ATOM 720 O O . SER A 1 97 ? -6.163 -1.305 22.964 1.00 90.12 97 SER A O 1
ATOM 722 N N . ILE A 1 98 ? -6.181 -0.967 20.737 1.00 88.69 98 ILE A N 1
ATOM 723 C CA . ILE A 1 98 ? -6.302 -2.364 20.326 1.00 88.69 98 ILE A CA 1
ATOM 724 C C . ILE A 1 98 ? -4.969 -2.771 19.699 1.00 88.69 98 ILE A C 1
ATOM 726 O O . ILE A 1 98 ? -4.402 -2.040 18.888 1.00 88.69 98 ILE A O 1
ATOM 730 N N . ASP A 1 99 ? -4.472 -3.954 20.059 1.00 91.00 99 ASP A N 1
ATOM 731 C CA . ASP A 1 99 ? -3.280 -4.513 19.421 1.00 91.00 99 ASP A CA 1
ATOM 732 C C . ASP A 1 99 ? -3.539 -4.688 17.906 1.00 91.00 99 ASP A C 1
ATOM 734 O O . ASP A 1 99 ? -4.517 -5.364 17.555 1.00 91.00 99 ASP A O 1
ATOM 738 N N . PRO A 1 100 ? -2.696 -4.117 17.017 1.00 90.00 100 PRO A N 1
ATOM 739 C CA . PRO A 1 100 ? -2.788 -4.284 15.567 1.00 90.00 100 PRO A CA 1
ATOM 740 C C . PRO A 1 100 ? -2.932 -5.731 15.104 1.00 90.00 100 PRO A C 1
ATOM 742 O O . PRO A 1 100 ? -3.579 -5.972 14.092 1.00 90.00 100 PRO A O 1
ATOM 745 N N . ALA A 1 101 ? -2.399 -6.701 15.855 1.00 90.62 101 ALA A N 1
ATOM 746 C CA . ALA A 1 101 ? -2.533 -8.126 15.557 1.00 90.62 101 ALA A CA 1
ATOM 747 C C . ALA A 1 101 ? -3.987 -8.634 15.572 1.00 90.62 101 ALA A C 1
ATOM 749 O O . ALA A 1 101 ? -4.242 -9.750 15.126 1.00 90.62 101 ALA A O 1
ATOM 750 N N . ASN A 1 102 ? -4.943 -7.843 16.074 1.00 88.94 102 ASN A N 1
ATOM 751 C CA . ASN A 1 102 ? -6.370 -8.159 16.008 1.00 88.94 102 ASN A CA 1
ATOM 752 C C . ASN A 1 102 ? -7.013 -7.851 14.653 1.00 88.94 102 ASN A C 1
ATOM 754 O O . ASN A 1 102 ? -8.144 -8.268 14.426 1.00 88.94 102 ASN A O 1
ATOM 758 N N . ALA A 1 103 ? -6.327 -7.169 13.739 1.00 89.56 103 ALA A N 1
ATOM 759 C CA . ALA A 1 103 ? -6.827 -6.933 12.394 1.00 89.56 103 ALA A CA 1
ATOM 760 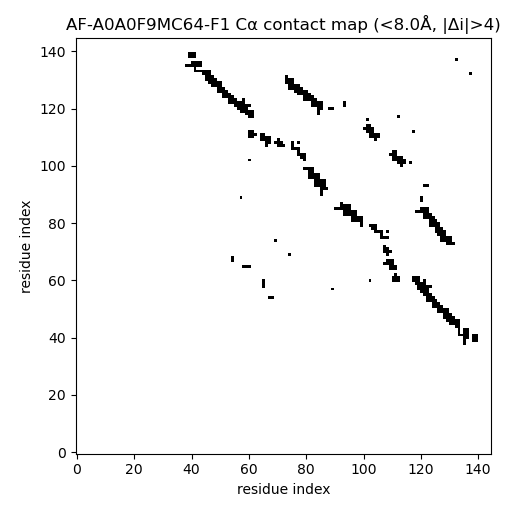C C . ALA A 1 103 ? -5.762 -7.264 11.349 1.00 89.56 103 ALA A C 1
ATOM 762 O O . ALA A 1 103 ? -4.559 -7.222 11.594 1.00 89.56 103 ALA A O 1
ATOM 763 N N . THR A 1 104 ? -6.219 -7.591 10.150 1.00 90.62 104 THR A N 1
ATOM 764 C CA . THR A 1 104 ? -5.373 -7.724 8.966 1.00 90.62 104 THR A CA 1
ATOM 765 C C . THR A 1 104 ? -5.872 -6.778 7.896 1.00 90.62 104 THR A C 1
ATOM 767 O O . THR A 1 104 ? -7.051 -6.434 7.862 1.00 90.62 104 THR A O 1
ATOM 770 N N . ILE A 1 105 ? -4.965 -6.356 7.023 1.00 90.56 105 ILE A N 1
ATOM 771 C CA . ILE A 1 105 ? -5.297 -5.584 5.834 1.00 90.56 105 ILE A CA 1
ATOM 772 C C . ILE A 1 105 ? -4.763 -6.329 4.613 1.00 90.56 105 ILE A C 1
ATOM 774 O O . ILE A 1 105 ? -3.618 -6.784 4.595 1.00 90.56 105 ILE A O 1
ATOM 778 N N . SER A 1 106 ? -5.622 -6.529 3.620 1.00 90.19 106 SER A N 1
ATOM 779 C CA . SER A 1 106 ? -5.256 -7.205 2.376 1.00 90.19 106 SER A CA 1
ATOM 780 C C . SER A 1 106 ? -4.447 -6.288 1.455 1.00 90.19 106 SER A C 1
ATOM 782 O O . SER A 1 106 ? -4.384 -5.073 1.642 1.00 90.19 106 SER A O 1
ATOM 784 N N . SER A 1 107 ? -3.887 -6.860 0.386 1.00 86.69 107 SER A N 1
ATOM 785 C CA . SER A 1 107 ? -3.229 -6.095 -0.682 1.00 86.69 107 SER A CA 1
ATOM 786 C C . SER A 1 107 ? -4.151 -5.083 -1.365 1.00 86.69 107 SER A C 1
ATOM 788 O O . SER A 1 107 ? -3.657 -4.147 -1.979 1.00 86.69 107 SER A O 1
ATOM 790 N N . ASN A 1 108 ? -5.469 -5.266 -1.252 1.00 87.00 108 ASN A N 1
ATOM 791 C CA . ASN A 1 108 ? -6.476 -4.394 -1.848 1.00 87.00 108 ASN A CA 1
ATOM 792 C C . ASN A 1 108 ? -6.987 -3.338 -0.851 1.00 87.00 108 ASN A C 1
ATOM 794 O O . ASN A 1 108 ? -7.974 -2.668 -1.133 1.00 87.00 108 ASN A O 1
ATOM 798 N N . GLY A 1 109 ? -6.373 -3.224 0.332 1.00 88.62 109 GLY A N 1
ATOM 799 C CA . GLY A 1 109 ? -6.784 -2.274 1.366 1.00 88.62 109 GLY A CA 1
ATOM 800 C C . GLY A 1 109 ? -8.038 -2.684 2.150 1.00 88.62 109 GLY A C 1
ATOM 801 O O . GLY A 1 109 ? -8.574 -1.875 2.900 1.00 88.62 109 GLY A O 1
ATOM 802 N N . VAL A 1 110 ? -8.515 -3.924 2.000 1.00 89.69 110 VAL A N 1
ATOM 803 C CA . VAL A 1 110 ? -9.657 -4.448 2.773 1.00 89.69 110 VAL A CA 1
ATOM 804 C C . VAL A 1 110 ? -9.187 -4.886 4.155 1.00 89.69 110 VAL A C 1
ATOM 806 O O . VAL A 1 110 ? -8.281 -5.717 4.249 1.00 89.69 110 VAL A O 1
ATOM 809 N N . VAL A 1 111 ? -9.802 -4.339 5.200 1.00 89.50 111 VAL A N 1
ATOM 810 C CA . VAL A 1 111 ? -9.563 -4.660 6.607 1.00 89.50 111 VAL A CA 1
ATOM 811 C C . VAL A 1 111 ? -10.477 -5.800 7.040 1.00 89.50 111 VAL A C 1
ATOM 813 O O . VAL A 1 111 ? -11.695 -5.742 6.874 1.00 89.50 111 VAL A O 1
ATOM 816 N N . SER A 1 112 ? -9.887 -6.813 7.663 1.00 87.56 112 SER A N 1
ATOM 817 C CA . SER A 1 112 ? -10.595 -7.979 8.189 1.00 87.56 112 SER A CA 1
ATOM 818 C C . SER A 1 112 ? -10.145 -8.287 9.613 1.00 87.56 112 SER A C 1
ATOM 820 O O . SER A 1 112 ? -9.014 -7.996 10.010 1.00 87.56 112 SER A O 1
ATOM 822 N N . ASN A 1 113 ? -11.030 -8.903 10.392 1.00 85.19 113 ASN A N 1
ATOM 823 C CA . ASN A 1 113 ? -10.701 -9.331 11.745 1.00 85.19 113 ASN A CA 1
ATOM 824 C C . ASN A 1 113 ? -9.717 -10.507 11.727 1.00 85.19 113 ASN A C 1
ATOM 826 O O . ASN A 1 113 ? -9.902 -11.462 10.973 1.00 85.19 113 ASN A O 1
ATOM 830 N N . ALA A 1 114 ? -8.689 -10.445 12.567 1.00 86.25 114 ALA A N 1
ATOM 831 C CA . ALA A 1 114 ? -7.682 -11.496 12.688 1.00 86.25 114 ALA A CA 1
ATOM 832 C C . ALA A 1 114 ? -7.934 -12.422 13.888 1.00 86.25 114 ALA A C 1
ATOM 834 O O . ALA A 1 114 ? -7.372 -13.517 13.953 1.00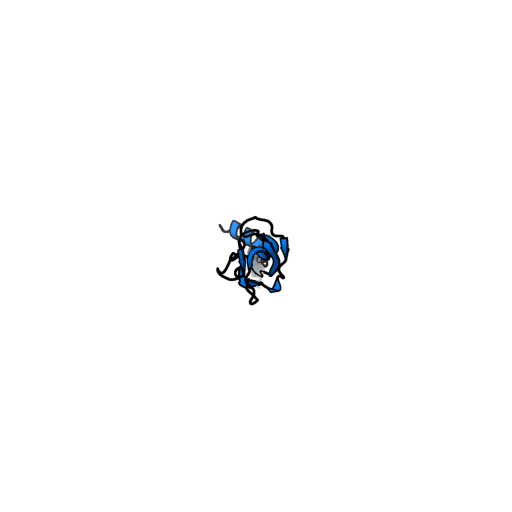 86.25 114 ALA A O 1
ATOM 835 N N . THR A 1 115 ? -8.757 -11.995 14.851 1.00 84.38 115 THR A N 1
ATOM 836 C CA . THR A 1 115 ? -9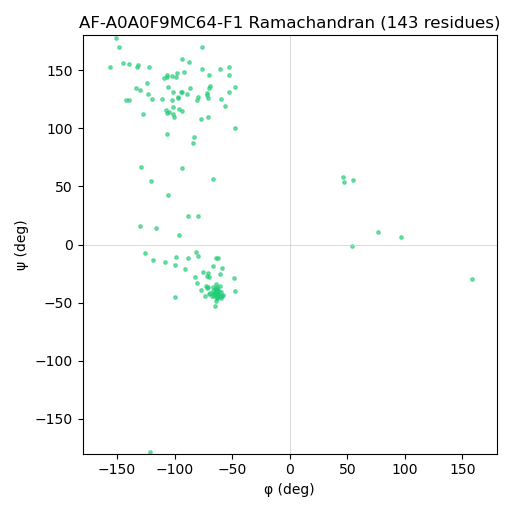.062 -12.759 16.068 1.00 84.38 115 THR A CA 1
ATOM 837 C C . THR A 1 115 ? -10.560 -13.029 16.205 1.00 84.38 115 THR A C 1
ATOM 839 O O . THR A 1 115 ? -11.358 -12.698 15.336 1.00 84.38 115 THR A O 1
ATOM 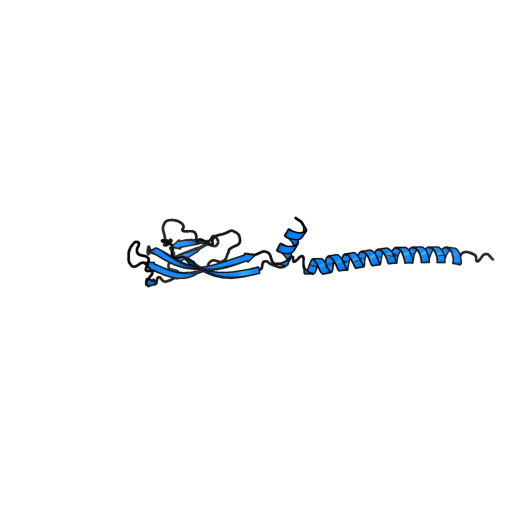842 N N . ALA A 1 116 ? -10.968 -13.698 17.287 1.00 78.12 116 ALA A N 1
ATOM 843 C CA . ALA A 1 116 ? -12.381 -13.964 17.571 1.00 78.12 116 ALA A CA 1
ATOM 844 C C . ALA A 1 116 ? -13.104 -12.772 18.234 1.00 78.12 116 ALA A C 1
ATOM 846 O O . ALA A 1 116 ? -14.314 -12.834 18.446 1.00 78.12 116 ALA A O 1
ATOM 847 N N . LEU A 1 117 ? -12.375 -11.711 18.601 1.00 80.69 117 LEU A N 1
ATOM 848 C CA . LEU A 1 117 ? -12.933 -10.525 19.248 1.00 80.69 117 LEU A CA 1
ATOM 849 C C . LEU A 1 117 ? -13.438 -9.542 18.194 1.00 80.69 117 LEU A C 1
ATOM 851 O O . LEU A 1 117 ? -12.767 -9.294 17.202 1.00 80.69 117 LEU A O 1
ATOM 855 N N . LEU A 1 118 ? -14.630 -8.999 18.414 1.00 76.94 118 LEU A N 1
ATOM 856 C CA . LEU A 1 118 ? -15.280 -8.024 17.544 1.00 76.94 118 LEU A CA 1
ATOM 857 C C . LEU A 1 118 ? -14.966 -6.609 18.032 1.00 76.94 118 LEU A C 1
ATOM 859 O O . LEU A 1 118 ? -15.151 -6.332 19.218 1.00 76.94 118 LEU A O 1
ATOM 863 N N . PHE A 1 119 ? -14.537 -5.726 17.128 1.00 78.69 119 PHE A N 1
ATOM 864 C CA . PHE A 1 119 ? -14.319 -4.314 17.440 1.00 78.69 119 PHE A CA 1
ATOM 865 C C . PHE A 1 119 ? -15.077 -3.432 16.444 1.00 78.69 119 PHE A C 1
ATOM 867 O O . PHE A 1 119 ? -14.758 -3.372 15.256 1.00 78.69 119 PHE A O 1
ATOM 874 N N . ASP A 1 120 ? -16.086 -2.732 16.941 1.00 80.12 120 ASP A N 1
ATOM 875 C CA . ASP A 1 120 ? -16.809 -1.690 16.225 1.00 80.12 120 ASP A CA 1
ATOM 876 C C . ASP A 1 120 ? -16.214 -0.309 16.520 1.00 80.12 120 ASP A C 1
ATOM 878 O O . ASP A 1 120 ? -15.512 -0.118 17.512 1.00 80.12 120 ASP A O 1
ATOM 882 N N . ASN A 1 121 ? -16.494 0.657 15.639 1.00 82.19 121 ASN A N 1
ATOM 883 C CA . ASN A 1 121 ? -16.171 2.066 15.854 1.00 82.19 121 ASN A CA 1
ATOM 884 C C . ASN A 1 121 ? -14.680 2.312 16.172 1.00 82.19 121 ASN A C 1
ATOM 886 O O . ASN A 1 121 ? -14.323 2.891 17.206 1.00 82.19 121 ASN A O 1
ATOM 890 N N . VAL A 1 122 ? -13.807 1.846 15.275 1.00 84.88 122 VAL A N 1
ATOM 891 C CA . VAL A 1 122 ? -12.355 1.969 15.439 1.00 84.88 122 VAL A CA 1
ATOM 892 C C . VAL A 1 122 ? -11.737 3.008 14.510 1.00 84.88 122 VAL A C 1
ATOM 894 O O . VAL A 1 122 ? -12.144 3.156 13.366 1.00 84.88 122 VAL A O 1
ATOM 897 N N . SER A 1 123 ? -10.695 3.680 14.988 1.00 88.19 123 SER A N 1
ATOM 898 C CA . SER A 1 123 ? -9.752 4.440 14.176 1.00 88.19 123 SER A CA 1
ATOM 899 C C . SER A 1 123 ? -8.557 3.552 13.857 1.00 88.19 123 SER A C 1
ATOM 901 O O . SER A 1 123 ? -8.003 2.907 14.752 1.00 88.19 123 SER A O 1
ATOM 903 N N . ILE A 1 124 ? -8.172 3.506 12.584 1.00 88.88 124 ILE A N 1
ATOM 904 C CA . ILE A 1 124 ? -7.091 2.655 12.085 1.00 88.88 124 ILE A CA 1
ATOM 905 C C . ILE A 1 124 ? -6.023 3.550 11.473 1.00 88.88 124 ILE A C 1
ATOM 907 O O . ILE A 1 124 ? -6.290 4.340 10.568 1.00 88.88 124 ILE A O 1
ATOM 911 N N . SER A 1 125 ? -4.797 3.387 11.952 1.00 90.94 125 SER A N 1
ATOM 912 C CA . SER A 1 125 ? -3.604 3.931 11.321 1.00 90.94 125 SER A CA 1
ATOM 913 C C . SER A 1 125 ? -2.903 2.825 10.554 1.00 90.94 125 SER A C 1
ATOM 915 O O . SER A 1 125 ? -2.678 1.737 11.095 1.00 90.94 125 SER A O 1
ATOM 917 N N . TYR A 1 126 ? -2.539 3.086 9.307 1.00 91.62 126 TYR A N 1
ATOM 918 C CA . TYR A 1 126 ? -1.839 2.126 8.466 1.00 91.62 126 TYR A CA 1
ATOM 919 C C . TYR A 1 126 ? -0.838 2.820 7.550 1.00 91.62 126 TYR A C 1
ATOM 921 O O . TYR A 1 126 ? -0.959 4.002 7.218 1.00 91.62 126 TYR A O 1
ATOM 929 N N . ASN A 1 127 ? 0.154 2.043 7.139 1.00 92.25 127 ASN A N 1
ATOM 930 C CA . ASN A 1 127 ? 1.073 2.402 6.082 1.00 92.25 127 ASN A CA 1
ATOM 931 C C . ASN A 1 127 ? 0.621 1.766 4.775 1.00 92.25 127 ASN A C 1
ATOM 933 O O . ASN A 1 127 ? 0.097 0.651 4.786 1.00 92.25 127 ASN A O 1
ATOM 937 N N . TYR A 1 128 ? 0.874 2.436 3.661 1.00 91.06 128 TYR A N 1
ATOM 938 C CA . TYR A 1 128 ? 0.774 1.847 2.330 1.00 91.06 128 TYR A CA 1
ATOM 939 C C . TYR A 1 128 ? 1.929 2.326 1.461 1.00 91.06 128 TYR A C 1
ATOM 941 O O . TYR A 1 128 ? 2.507 3.391 1.697 1.00 91.06 128 TYR A O 1
ATOM 949 N N . THR A 1 129 ? 2.269 1.533 0.452 1.00 88.31 129 THR A N 1
ATOM 950 C CA . THR A 1 129 ? 3.210 1.941 -0.585 1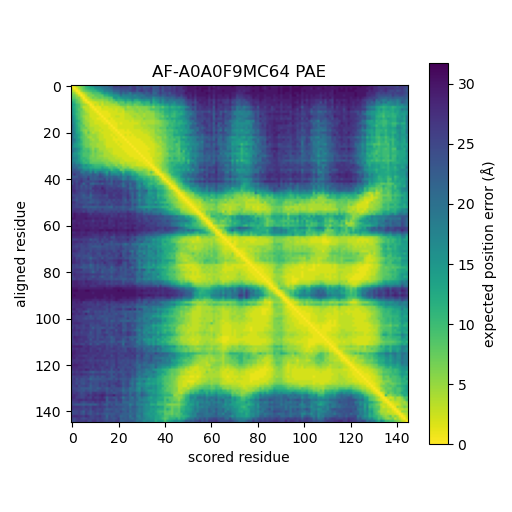.00 88.31 129 THR A CA 1
ATOM 951 C C . THR A 1 129 ? 2.463 2.451 -1.801 1.00 88.31 129 THR A C 1
ATOM 953 O O . THR A 1 129 ? 1.613 1.740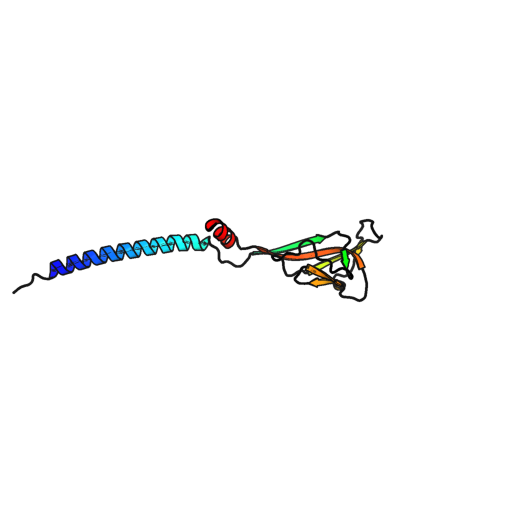 -2.332 1.00 88.31 129 THR A O 1
ATOM 956 N N . ASN A 1 130 ? 2.780 3.657 -2.255 1.00 82.94 130 ASN A N 1
ATOM 957 C CA . ASN A 1 130 ? 2.227 4.223 -3.479 1.00 82.94 130 ASN A CA 1
ATOM 958 C C . ASN A 1 130 ? 3.256 4.123 -4.598 1.00 82.94 130 ASN A C 1
ATOM 960 O O . ASN A 1 130 ? 4.383 4.585 -4.421 1.00 82.94 130 ASN A O 1
ATOM 964 N N . ALA A 1 131 ? 2.878 3.504 -5.711 1.00 75.81 131 ALA A N 1
ATOM 965 C CA . ALA A 1 131 ? 3.690 3.452 -6.911 1.00 75.81 131 ALA A CA 1
ATOM 966 C C . ALA A 1 131 ? 3.238 4.562 -7.859 1.00 75.81 131 ALA A C 1
ATOM 968 O O . ALA A 1 131 ? 2.113 4.551 -8.369 1.00 75.81 131 ALA A O 1
ATOM 969 N N . PHE A 1 132 ? 4.134 5.505 -8.124 1.00 72.94 132 PHE A N 1
ATOM 970 C CA . PHE A 1 132 ? 3.939 6.484 -9.181 1.00 72.94 132 PHE A CA 1
ATOM 971 C C . PHE A 1 132 ? 4.903 6.201 -10.326 1.00 72.94 132 PHE A C 1
ATOM 973 O O . PHE A 1 132 ? 6.056 5.840 -10.065 1.00 72.94 132 PHE A O 1
ATOM 980 N N . PRO A 1 133 ? 4.470 6.399 -11.586 1.00 66.31 133 PRO A N 1
ATOM 981 C CA . PRO A 1 133 ? 5.387 6.345 -12.708 1.00 66.31 133 PRO A CA 1
ATOM 982 C C . PRO A 1 133 ? 6.541 7.295 -12.415 1.00 66.31 133 PRO A C 1
ATOM 984 O O . PRO A 1 133 ? 6.326 8.440 -12.008 1.00 66.31 133 PRO A O 1
ATOM 987 N N . SER A 1 134 ? 7.763 6.803 -12.591 1.00 68.06 134 SER A N 1
ATOM 988 C CA . SER A 1 134 ? 8.946 7.633 -12.403 1.00 68.06 134 SER A CA 1
ATOM 989 C C . SER A 1 134 ? 8.846 8.911 -13.237 1.00 68.06 134 SER A C 1
ATOM 991 O O . SER A 1 134 ? 8.195 8.916 -14.288 1.00 68.06 134 SER A O 1
ATOM 993 N N . GLN A 1 135 ? 9.499 9.998 -12.799 1.00 62.62 135 GLN A N 1
ATOM 994 C CA . GLN A 1 135 ? 9.437 11.288 -13.509 1.00 62.62 135 GLN A CA 1
ATOM 995 C C . GLN A 1 135 ? 9.680 11.135 -15.011 1.00 62.62 135 GLN A C 1
ATOM 997 O O . GLN A 1 135 ? 8.958 11.707 -15.817 1.00 62.62 135 GLN A O 1
ATOM 1002 N N . GLY A 1 136 ? 10.623 10.279 -15.402 1.00 57.81 136 GLY A N 1
ATOM 1003 C CA . GLY A 1 136 ? 10.901 10.082 -16.813 1.00 57.81 136 GLY A CA 1
ATOM 1004 C C . GLY A 1 136 ? 9.813 9.318 -17.588 1.00 57.81 136 GLY A C 1
ATOM 1005 O O . GLY A 1 136 ? 9.658 9.563 -18.784 1.00 57.81 136 GLY A O 1
ATOM 1006 N N . LEU A 1 137 ? 9.016 8.451 -16.954 1.00 62.19 137 LEU A N 1
ATOM 1007 C CA . LEU A 1 137 ? 7.865 7.806 -17.600 1.00 62.19 137 LEU A CA 1
ATOM 1008 C C . LEU A 1 137 ? 6.684 8.785 -17.694 1.00 62.19 137 LEU A C 1
ATOM 1010 O O . LEU A 1 137 ? 6.007 8.840 -18.724 1.00 62.19 137 LEU A O 1
ATOM 1014 N N . ALA A 1 138 ? 6.474 9.601 -16.656 1.00 61.56 138 ALA A N 1
ATOM 1015 C CA . ALA A 1 138 ? 5.487 10.680 -16.661 1.00 61.56 138 ALA A CA 1
ATOM 1016 C C . ALA A 1 138 ? 5.787 11.719 -17.759 1.00 61.56 138 ALA A C 1
ATOM 1018 O O . ALA A 1 138 ? 4.896 12.085 -18.529 1.00 61.56 138 ALA A O 1
ATOM 1019 N N . ASP A 1 139 ? 7.050 12.118 -17.902 1.00 60.50 139 ASP A N 1
ATOM 1020 C CA . ASP A 1 139 ? 7.505 13.058 -18.929 1.00 60.50 139 ASP A CA 1
ATOM 1021 C C . ASP A 1 139 ? 7.378 12.478 -20.345 1.00 60.50 139 ASP A C 1
ATOM 1023 O O . ASP A 1 139 ? 6.994 13.186 -21.277 1.00 60.50 139 ASP A O 1
ATOM 1027 N N . THR A 1 140 ? 7.623 11.174 -20.516 1.00 59.06 140 THR A N 1
ATOM 1028 C CA . THR A 1 140 ? 7.436 10.481 -21.803 1.00 59.06 140 THR A CA 1
ATOM 1029 C C . THR A 1 140 ? 5.977 10.488 -22.247 1.00 59.06 140 THR A C 1
ATOM 1031 O O . THR A 1 140 ? 5.682 10.800 -23.401 1.00 59.06 140 THR A O 1
ATOM 1034 N N . ASN A 1 141 ? 5.052 10.178 -21.336 1.00 59.78 141 ASN A N 1
ATOM 1035 C CA . ASN A 1 141 ? 3.621 10.171 -21.638 1.00 59.78 141 ASN A CA 1
ATOM 1036 C C . ASN A 1 141 ? 3.104 11.572 -21.996 1.00 59.78 141 ASN A C 1
ATOM 1038 O O . ASN A 1 141 ? 2.255 11.697 -22.875 1.00 59.78 141 ASN A O 1
ATOM 1042 N N . ASN A 1 142 ? 3.657 12.620 -21.381 1.00 60.75 142 ASN A N 1
ATOM 1043 C CA . ASN A 1 142 ? 3.321 14.009 -21.700 1.00 60.75 142 ASN A CA 1
ATOM 1044 C C . ASN A 1 142 ? 3.935 14.504 -23.019 1.00 60.75 142 ASN A C 1
ATOM 1046 O O . ASN A 1 142 ? 3.426 15.455 -23.602 1.00 60.75 142 ASN A O 1
ATOM 1050 N N . PHE A 1 143 ? 5.027 13.896 -23.487 1.00 61.09 143 PHE A N 1
ATOM 1051 C CA . PHE A 1 143 ? 5.660 14.249 -24.762 1.00 61.09 143 PHE A CA 1
ATOM 1052 C C . PHE A 1 143 ? 4.984 13.586 -25.975 1.00 61.09 143 PHE A C 1
ATOM 1054 O O . PHE A 1 143 ? 5.066 14.108 -27.086 1.00 61.09 143 PHE A O 1
ATOM 1061 N N . ILE A 1 144 ? 4.357 12.420 -25.781 1.00 58.38 144 ILE A N 1
ATOM 1062 C CA . ILE A 1 144 ? 3.709 11.637 -26.849 1.00 58.38 144 ILE A CA 1
ATOM 1063 C C . ILE A 1 144 ? 2.219 12.004 -27.024 1.00 58.38 144 ILE A C 1
ATOM 1065 O O . ILE A 1 144 ? 1.659 11.735 -28.089 1.00 58.38 144 ILE A O 1
ATOM 1069 N N . ALA A 1 145 ? 1.586 12.600 -26.007 1.00 52.03 145 ALA A N 1
ATOM 1070 C CA . ALA A 1 145 ? 0.203 13.091 -26.052 1.00 52.03 145 ALA A CA 1
ATOM 1071 C C . ALA A 1 145 ? 0.078 14.437 -26.786 1.00 52.03 145 ALA A C 1
ATOM 1073 O O . ALA A 1 145 ? -0.931 14.605 -27.511 1.00 52.03 145 ALA A O 1
#

Secondary structure (DSSP, 8-state):
-----HHHHHHHHHHHHHHHHHHHHHHHHHHHHHHHHHHHS--PPPEEEEEEEEEEEEEEESSS-EEPTT--TTEEEEEEEEEEEESSTTS--EEEEE-GGGEEE-TTSEEEE-SS--EEEEEEEEEEEEEE--HHHHHHHHHH-

Sequence (145 aa):
MSKGGSDLSMRVVMGWVIGLSGIALMLLIMLILFGNLSGNVGFTNDEVTLDTVNESLLAFVNDTDYTVLNANSSNSNYAIVSIFNATTNGLGLFNFSIDPANATISSNGVVSNATALLFDNVSISYNYTNAFPSQGLADTNNFIA

Organism: NCBI:txid412755

Mean predicted aligned error: 14.35 Å

pLDDT: mean 77.44, std 13.2, range [45.66, 94.44]

Nearest PDB structures (foldseek):
  6cl5-assembly2_F  TM=3.142E-01  e=2.622E+00  Pseudomonas aeruginosa LESB58
  6yvt-assembly4_D  TM=2.208E-01  e=5.675E+00  Homo sapiens